Protein AF-A0A538K9U5-F1 (afdb_monomer)

Foldseek 3Di:
DQDVPQKDQPDPVPQKDKWKFFWAAWAADPQRKIKTWGQTDPVCCVLWDPLQVVVRGAIETAHPVHDDFAFDGGWIWMWMAGFIQGNVRRTTHRPHTNDIDTPDHDTDDTGD

Structure (mmCIF, N/CA/C/O backbone):
data_AF-A0A538K9U5-F1
#
_entry.id   AF-A0A538K9U5-F1
#
loop_
_atom_site.group_PDB
_atom_site.id
_atom_site.type_symbol
_atom_site.label_atom_id
_atom_site.label_alt_id
_atom_site.label_comp_id
_atom_site.label_asym_id
_atom_site.label_entity_id
_atom_site.label_seq_id
_atom_site.pdbx_PDB_ins_code
_atom_site.Cartn_x
_atom_site.Cartn_y
_atom_site.Cartn_z
_atom_site.occupancy
_atom_site.B_iso_or_equiv
_atom_site.auth_seq_id
_atom_site.auth_comp_id
_atom_site.auth_asym_id
_atom_site.auth_atom_id
_atom_site.pdbx_PDB_model_num
ATOM 1 N N . MET A 1 1 ? 17.918 -2.551 1.807 1.00 60.47 1 MET A N 1
ATOM 2 C CA . MET A 1 1 ? 18.043 -1.773 0.559 1.00 60.47 1 MET A CA 1
ATOM 3 C C . MET A 1 1 ? 17.390 -2.563 -0.552 1.00 60.47 1 MET A C 1
ATOM 5 O O . MET A 1 1 ? 17.950 -3.589 -0.948 1.00 60.47 1 MET A O 1
ATOM 9 N N . GLN A 1 2 ? 16.262 -2.060 -1.053 1.00 79.50 2 GLN A N 1
ATOM 10 C CA . GLN A 1 2 ? 15.598 -2.544 -2.258 1.00 79.50 2 GLN A CA 1
ATOM 11 C C . GLN A 1 2 ? 16.604 -2.665 -3.409 1.00 79.50 2 GLN A C 1
ATOM 13 O O . GLN A 1 2 ? 17.311 -1.708 -3.749 1.00 79.50 2 GLN A O 1
ATOM 18 N N . ARG A 1 3 ? 16.724 -3.862 -3.990 1.00 85.25 3 ARG A N 1
ATOM 19 C CA . ARG A 1 3 ? 17.711 -4.128 -5.048 1.00 85.25 3 ARG A CA 1
ATOM 20 C C . ARG A 1 3 ? 17.166 -3.700 -6.416 1.00 85.25 3 ARG A C 1
ATOM 22 O O . ARG A 1 3 ? 15.967 -3.841 -6.664 1.00 85.25 3 ARG A O 1
ATOM 29 N N . PRO A 1 4 ? 18.017 -3.250 -7.359 1.00 84.56 4 PRO A N 1
ATOM 30 C CA . PRO A 1 4 ? 17.587 -3.038 -8.739 1.00 84.56 4 PRO A CA 1
ATOM 31 C C . PRO A 1 4 ? 16.914 -4.294 -9.315 1.00 84.56 4 PRO A C 1
ATOM 33 O O . PRO A 1 4 ? 17.456 -5.392 -9.206 1.00 84.56 4 PRO A O 1
ATOM 36 N N . GLY A 1 5 ? 15.734 -4.129 -9.916 1.00 87.94 5 GLY A N 1
ATOM 37 C CA . GLY A 1 5 ? 14.950 -5.230 -10.493 1.00 87.94 5 GLY A CA 1
ATOM 38 C C . GLY A 1 5 ? 14.108 -6.036 -9.497 1.00 87.94 5 GLY A C 1
ATOM 39 O O . GLY A 1 5 ? 13.371 -6.917 -9.928 1.00 87.94 5 GLY A O 1
ATOM 40 N N . GLN A 1 6 ? 14.169 -5.735 -8.195 1.00 93.88 6 GLN A N 1
ATOM 41 C CA . GLN A 1 6 ? 13.331 -6.394 -7.189 1.00 93.88 6 GLN A CA 1
ATOM 42 C C . GLN A 1 6 ? 11.849 -6.019 -7.329 1.00 93.88 6 GLN A C 1
ATOM 44 O O . GLN A 1 6 ? 10.988 -6.868 -7.133 1.00 93.88 6 GLN A O 1
ATOM 49 N N . LEU A 1 7 ? 11.549 -4.775 -7.712 1.00 96.44 7 LEU A N 1
ATOM 50 C CA . LEU A 1 7 ? 10.182 -4.309 -7.939 1.00 96.44 7 LEU A CA 1
ATOM 51 C C . LEU A 1 7 ? 9.848 -4.291 -9.427 1.00 96.44 7 LEU A C 1
ATOM 53 O O . LEU A 1 7 ? 10.628 -3.803 -10.248 1.00 96.44 7 LEU A O 1
ATOM 57 N N . SER A 1 8 ? 8.659 -4.776 -9.775 1.00 97.62 8 SER A N 1
ATOM 58 C CA . SER A 1 8 ? 8.091 -4.646 -11.118 1.00 97.62 8 SER A CA 1
ATOM 59 C C . SER A 1 8 ? 6.738 -3.959 -11.072 1.00 97.62 8 SER A C 1
ATOM 61 O O . SER A 1 8 ? 5.831 -4.416 -10.385 1.00 97.62 8 SER A O 1
ATOM 63 N N . VAL A 1 9 ? 6.591 -2.878 -11.837 1.00 98.12 9 VAL A N 1
ATOM 64 C CA . VAL A 1 9 ? 5.310 -2.184 -12.008 1.00 98.12 9 VAL A CA 1
ATOM 65 C C . VAL A 1 9 ? 4.314 -3.114 -12.697 1.00 98.12 9 VAL A C 1
ATOM 67 O O . VAL A 1 9 ? 4.604 -3.664 -13.758 1.00 98.12 9 VAL A O 1
ATOM 70 N N . LEU A 1 10 ? 3.134 -3.268 -12.096 1.00 98.06 10 LEU A N 1
ATOM 71 C CA . LEU A 1 10 ? 2.109 -4.209 -12.559 1.00 98.06 10 LEU A CA 1
ATOM 72 C C . LEU A 1 10 ? 1.245 -3.662 -13.703 1.00 98.06 10 LEU A C 1
ATOM 74 O O . LEU A 1 10 ? 0.740 -4.432 -14.515 1.00 98.06 10 LEU A O 1
ATOM 78 N N . ASP A 1 11 ? 1.092 -2.340 -13.791 1.00 97.31 11 ASP A N 1
ATOM 79 C CA . ASP A 1 11 ? 0.435 -1.657 -14.909 1.00 97.31 11 ASP A CA 1
ATOM 80 C C . ASP A 1 11 ? 1.298 -0.482 -15.373 1.00 97.31 11 ASP A C 1
ATOM 82 O O . ASP A 1 11 ? 1.260 0.603 -14.801 1.00 97.31 11 ASP A O 1
ATOM 86 N N . GLY A 1 12 ? 2.092 -0.694 -16.423 1.00 96.25 12 GLY A N 1
ATOM 87 C CA . GLY A 1 12 ? 2.971 0.347 -16.958 1.00 96.25 12 GLY A CA 1
ATOM 88 C C . GLY A 1 12 ? 2.234 1.540 -17.577 1.00 96.25 12 GLY A C 1
ATOM 89 O O . GLY A 1 12 ? 2.809 2.623 -17.651 1.00 96.25 12 GLY A O 1
ATOM 90 N N . ALA A 1 13 ? 0.978 1.374 -18.007 1.00 97.19 13 ALA A N 1
ATOM 91 C CA . ALA A 1 13 ? 0.188 2.469 -18.569 1.00 97.19 13 ALA A CA 1
ATOM 92 C C . ALA A 1 13 ? -0.395 3.362 -17.466 1.00 97.19 13 ALA A C 1
ATOM 94 O O . ALA A 1 13 ? -0.488 4.575 -17.639 1.00 97.19 13 ALA A O 1
ATOM 95 N N . ASN A 1 14 ? -0.757 2.769 -16.324 1.00 96.12 14 ASN A N 1
ATOM 96 C CA . ASN A 1 14 ? -1.244 3.481 -15.146 1.00 96.12 14 ASN A CA 1
ATOM 97 C C . ASN A 1 14 ? -0.566 2.912 -13.890 1.00 96.12 14 ASN A C 1
ATOM 99 O O . ASN A 1 14 ? -1.165 2.090 -13.196 1.00 96.12 14 ASN A O 1
ATOM 103 N N . PRO A 1 15 ? 0.667 3.334 -13.567 1.00 97.62 15 PRO A N 1
ATOM 104 C CA . PRO A 1 15 ? 1.468 2.709 -12.511 1.00 97.62 15 PRO A CA 1
ATOM 105 C C . PRO A 1 15 ? 0.930 2.967 -11.104 1.00 97.62 15 PRO A C 1
ATOM 107 O O . PRO A 1 15 ? 1.189 2.193 -10.186 1.00 97.62 15 PRO A O 1
ATOM 110 N N . CYS A 1 16 ? 0.169 4.046 -10.919 1.00 98.25 16 CYS A N 1
ATOM 111 C CA . CYS A 1 16 ? -0.364 4.425 -9.620 1.00 98.25 16 CYS A CA 1
AT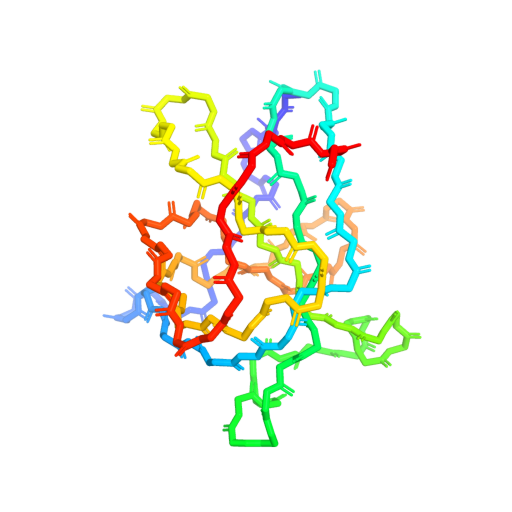OM 112 C C . CYS A 1 16 ? -1.753 3.826 -9.375 1.00 98.25 16 CYS A C 1
ATOM 114 O O . CYS A 1 16 ? -2.592 3.722 -10.278 1.00 98.25 16 CYS A O 1
ATOM 116 N N . ARG A 1 17 ? -2.017 3.473 -8.118 1.00 98.50 17 ARG A N 1
ATOM 117 C CA . ARG A 1 17 ? -3.324 3.019 -7.637 1.00 98.50 17 ARG A CA 1
ATOM 118 C C . ARG A 1 17 ? -3.720 3.762 -6.377 1.00 98.50 17 ARG A C 1
ATOM 120 O O . ARG A 1 17 ? -2.868 4.154 -5.581 1.00 98.50 17 ARG A O 1
ATOM 127 N N . THR A 1 18 ? -5.030 3.907 -6.211 1.00 98.31 18 THR A N 1
ATOM 128 C CA . THR A 1 18 ? -5.637 4.353 -4.961 1.00 98.31 18 THR A CA 1
ATOM 129 C C . THR A 1 18 ? -6.297 3.173 -4.268 1.00 98.31 18 THR A C 1
ATOM 131 O O . THR A 1 18 ? -6.921 2.345 -4.933 1.00 98.31 18 THR A O 1
ATOM 134 N N . ALA A 1 19 ? -6.168 3.113 -2.947 1.00 98.50 19 ALA A N 1
ATOM 135 C CA . ALA A 1 19 ? -6.852 2.143 -2.103 1.00 98.50 19 ALA A CA 1
ATOM 136 C C . ALA A 1 19 ? -7.323 2.793 -0.809 1.00 98.50 19 ALA A C 1
ATOM 138 O O . ALA A 1 19 ? -6.655 3.693 -0.304 1.00 98.50 19 ALA A O 1
ATOM 139 N N . THR A 1 20 ? -8.429 2.307 -0.251 1.00 98.81 20 THR A N 1
ATOM 140 C CA . THR A 1 20 ? -8.789 2.585 1.141 1.00 98.81 20 THR A CA 1
ATOM 141 C C . THR A 1 20 ? -8.719 1.321 1.983 1.00 98.81 20 THR A C 1
ATOM 143 O O . THR A 1 20 ? -8.845 0.209 1.461 1.00 98.81 20 THR A O 1
ATOM 146 N N . GLY A 1 21 ? -8.478 1.478 3.282 1.00 98.56 21 GLY A N 1
ATOM 147 C CA . GLY A 1 21 ? -8.408 0.358 4.213 1.00 98.56 21 GLY A CA 1
ATOM 148 C C . GLY A 1 21 ? -7.977 0.759 5.616 1.00 98.56 21 GLY A C 1
ATOM 149 O O . GLY A 1 21 ? -7.695 1.927 5.892 1.00 98.56 21 GLY A O 1
ATOM 150 N N . THR A 1 22 ? -7.916 -0.229 6.503 1.00 98.75 22 THR A N 1
ATOM 151 C CA . THR A 1 22 ? -7.516 -0.060 7.905 1.00 98.75 22 THR A CA 1
ATOM 152 C C . THR A 1 22 ? -6.092 -0.552 8.123 1.00 98.75 22 THR A C 1
ATOM 154 O O . THR A 1 22 ? -5.760 -1.678 7.752 1.00 98.75 22 THR A O 1
ATOM 157 N N . VAL A 1 23 ? -5.257 0.267 8.766 1.00 98.56 23 VAL A N 1
ATOM 158 C CA . VAL A 1 23 ? -3.890 -0.126 9.140 1.00 98.56 23 VAL A CA 1
ATOM 159 C C . VAL A 1 23 ? -3.922 -1.187 10.235 1.00 98.56 23 VAL A C 1
ATOM 161 O O . VAL A 1 23 ? -4.548 -0.988 11.277 1.00 98.56 23 VAL A O 1
ATOM 164 N N . THR A 1 24 ? -3.219 -2.295 10.020 1.00 98.12 24 THR A N 1
ATOM 165 C CA . THR A 1 24 ? -3.165 -3.434 10.951 1.00 98.12 24 THR A CA 1
ATOM 166 C C . THR A 1 24 ? -1.819 -3.557 11.657 1.00 98.12 24 THR A C 1
ATOM 168 O O . THR A 1 24 ? -1.777 -3.981 12.810 1.00 98.12 24 THR A O 1
ATOM 171 N N . SER A 1 25 ? -0.727 -3.138 11.017 1.00 97.50 25 SER A N 1
ATOM 172 C CA . SER A 1 25 ? 0.604 -3.059 11.624 1.00 97.50 25 SER A CA 1
ATOM 173 C C . SER A 1 25 ? 1.499 -2.075 10.871 1.00 97.50 25 SER A C 1
ATOM 175 O O . SER A 1 25 ? 1.243 -1.744 9.714 1.00 97.50 25 SER A O 1
ATOM 177 N N . SER A 1 26 ? 2.561 -1.604 11.528 1.00 97.69 26 SER A N 1
ATOM 178 C CA . SER A 1 26 ? 3.672 -0.925 10.855 1.00 97.69 26 SER A CA 1
ATOM 179 C C . SER A 1 26 ? 5.000 -1.248 11.533 1.00 97.69 26 SER A C 1
ATOM 181 O O . SER A 1 26 ? 5.014 -1.516 12.735 1.00 97.69 26 SER A O 1
ATOM 183 N N . HIS A 1 27 ? 6.097 -1.231 10.780 1.00 96.50 27 HIS A N 1
ATOM 184 C CA . HIS A 1 27 ? 7.458 -1.362 11.302 1.00 96.50 27 HIS A CA 1
ATOM 185 C C . HIS A 1 27 ? 8.492 -0.867 10.285 1.00 96.50 27 HIS A C 1
ATOM 187 O O . HIS A 1 27 ? 8.191 -0.725 9.103 1.00 96.50 27 HIS A O 1
ATOM 193 N N . VAL A 1 28 ? 9.694 -0.555 10.769 1.00 96.38 28 VAL A N 1
ATOM 194 C CA . VAL A 1 28 ? 10.809 -0.110 9.925 1.00 96.38 28 VAL A CA 1
ATOM 195 C C . VAL A 1 28 ? 11.570 -1.330 9.418 1.00 96.38 28 VAL A C 1
ATOM 197 O O . VAL A 1 28 ? 11.985 -2.169 10.220 1.00 96.38 28 VAL A O 1
ATOM 200 N N . GLU A 1 29 ? 11.779 -1.389 8.109 1.00 93.56 29 GLU A N 1
ATOM 201 C CA . GLU A 1 29 ? 12.552 -2.427 7.432 1.00 93.56 29 GLU A CA 1
ATOM 202 C C . GLU A 1 29 ? 14.056 -2.125 7.428 1.00 93.56 29 GLU A C 1
ATOM 204 O O . GLU A 1 29 ? 14.514 -1.032 7.774 1.00 93.56 29 GLU A O 1
ATOM 209 N N . HIS A 1 30 ? 14.869 -3.104 7.027 1.00 90.56 30 HIS A N 1
ATOM 210 C CA . HIS A 1 30 ? 16.330 -2.972 7.032 1.00 90.56 30 HIS A CA 1
ATOM 211 C C . HIS A 1 30 ? 16.866 -1.874 6.080 1.00 90.56 30 HIS A C 1
ATOM 213 O O . HIS A 1 30 ? 17.966 -1.365 6.291 1.00 90.56 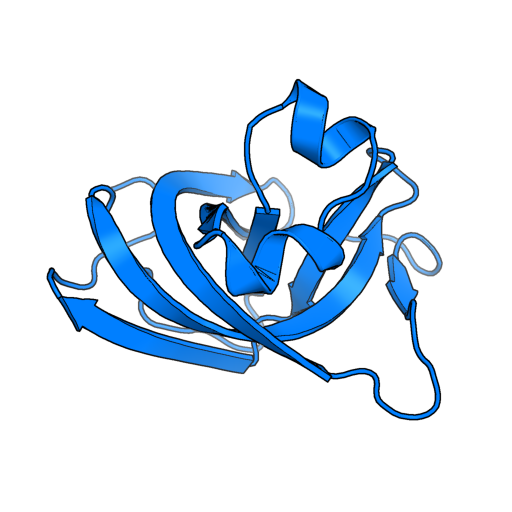30 HIS A O 1
ATOM 219 N N . ASP A 1 31 ? 16.129 -1.495 5.029 1.00 88.38 31 ASP A N 1
ATOM 220 C CA . ASP A 1 31 ? 16.412 -0.330 4.161 1.00 88.38 31 ASP A CA 1
ATOM 221 C C . ASP A 1 31 ? 16.063 1.010 4.791 1.00 88.38 31 ASP A C 1
ATOM 223 O O . ASP A 1 31 ? 16.488 2.039 4.263 1.00 88.38 31 ASP A O 1
ATOM 227 N N . GLY A 1 32 ? 15.279 1.005 5.865 1.00 93.12 32 GLY A N 1
ATOM 228 C CA . GLY A 1 32 ? 14.663 2.199 6.427 1.00 93.12 32 GLY A CA 1
ATOM 229 C C . GLY A 1 32 ? 13.280 2.520 5.860 1.00 93.12 32 GLY A C 1
ATOM 230 O O . GLY A 1 32 ? 12.700 3.522 6.279 1.00 93.12 32 GLY A O 1
ATOM 231 N N . ASP A 1 33 ? 12.738 1.695 4.963 1.00 95.56 33 ASP A N 1
ATOM 232 C CA . ASP A 1 33 ? 11.353 1.831 4.519 1.00 95.56 33 ASP A CA 1
ATOM 233 C C . ASP A 1 33 ? 10.412 1.567 5.700 1.00 95.56 33 ASP A C 1
ATOM 235 O O . ASP A 1 33 ? 10.657 0.704 6.545 1.00 95.56 33 ASP A O 1
ATOM 239 N N . CYS A 1 34 ? 9.338 2.346 5.803 1.00 97.50 34 CYS A N 1
ATOM 240 C CA . CYS A 1 34 ? 8.276 2.038 6.746 1.00 97.50 34 CYS A CA 1
ATOM 241 C C . CYS A 1 34 ? 7.256 1.135 6.068 1.00 97.50 34 CYS A C 1
ATOM 243 O O . CYS A 1 34 ? 6.437 1.607 5.274 1.00 97.50 34 CYS A O 1
ATOM 245 N N . HIS A 1 35 ? 7.293 -0.138 6.433 1.00 97.00 35 HIS A N 1
ATOM 246 C CA . HIS A 1 35 ? 6.357 -1.150 5.993 1.00 97.00 35 HIS A CA 1
ATOM 247 C C . HIS A 1 35 ? 5.070 -1.050 6.805 1.00 97.00 35 HIS A C 1
ATOM 249 O O . HIS A 1 35 ? 5.064 -1.255 8.023 1.00 97.00 35 HIS A O 1
ATOM 255 N N . VAL A 1 36 ? 3.964 -0.746 6.129 1.00 98.25 36 VAL A N 1
ATOM 256 C CA . VAL A 1 36 ? 2.629 -0.599 6.712 1.00 98.25 36 VAL A CA 1
ATOM 257 C C . VAL A 1 36 ? 1.700 -1.632 6.083 1.00 98.25 36 VAL A C 1
ATOM 259 O O . VAL A 1 36 ? 1.470 -1.621 4.872 1.00 98.25 36 VAL A O 1
ATOM 262 N N . ASN A 1 37 ? 1.146 -2.517 6.912 1.00 98.19 37 ASN A N 1
ATOM 263 C CA . ASN A 1 37 ? 0.164 -3.502 6.475 1.00 98.19 37 ASN A CA 1
ATOM 264 C C . ASN A 1 37 ? -1.248 -2.914 6.575 1.00 98.19 37 ASN A C 1
ATOM 266 O O . ASN A 1 37 ? -1.633 -2.343 7.603 1.00 98.19 37 ASN A O 1
ATOM 270 N N . VAL A 1 38 ? -2.023 -3.063 5.502 1.00 98.69 38 VAL A N 1
ATOM 271 C CA . VAL A 1 38 ? -3.365 -2.497 5.380 1.00 98.69 38 VAL A CA 1
ATOM 272 C C . VAL A 1 38 ? -4.361 -3.581 4.990 1.00 98.69 38 VAL A C 1
ATOM 274 O O . VAL A 1 38 ? -4.278 -4.186 3.920 1.00 98.69 38 VAL A O 1
ATOM 277 N N . SER A 1 39 ? -5.373 -3.775 5.833 1.00 98.56 39 SER A N 1
ATOM 278 C CA . SER A 1 39 ? -6.575 -4.514 5.455 1.00 98.56 39 SER A CA 1
ATOM 279 C C . SER A 1 39 ? -7.420 -3.624 4.548 1.00 98.56 39 SER A C 1
ATOM 281 O O . SER A 1 39 ? -8.124 -2.734 5.028 1.00 98.56 39 SER A O 1
ATOM 283 N N . VAL A 1 40 ? -7.317 -3.832 3.235 1.00 98.69 40 VAL A N 1
ATOM 284 C CA . VAL A 1 40 ? -8.023 -3.020 2.234 1.00 98.69 40 VAL A CA 1
ATOM 285 C C . VAL A 1 40 ? -9.534 -3.243 2.265 1.00 98.69 40 VAL A C 1
ATOM 287 O O . VAL A 1 40 ? -10.007 -4.355 2.510 1.00 98.69 40 VAL A O 1
ATOM 290 N N . ASP A 1 41 ? -10.298 -2.195 1.959 1.00 98.69 41 ASP A N 1
ATOM 291 C CA . ASP A 1 41 ? -11.748 -2.299 1.815 1.00 98.69 41 ASP A CA 1
ATOM 292 C C . ASP A 1 41 ? -12.105 -3.208 0.626 1.00 98.69 41 ASP A C 1
ATOM 294 O O . ASP A 1 41 ? -11.343 -3.349 -0.337 1.00 98.69 41 ASP A O 1
ATOM 298 N N . ALA A 1 42 ? -13.301 -3.807 0.657 1.00 98.12 42 ALA A N 1
ATOM 299 C CA . ALA A 1 42 ? -13.720 -4.837 -0.300 1.00 98.12 42 ALA A CA 1
ATOM 300 C C . ALA A 1 42 ? -13.539 -4.432 -1.780 1.00 98.12 42 ALA A C 1
ATOM 302 O O . ALA A 1 42 ? -13.130 -5.256 -2.603 1.00 98.12 42 ALA A O 1
ATOM 303 N N . ALA A 1 43 ? -13.781 -3.157 -2.103 1.00 98.31 43 ALA A N 1
ATOM 304 C CA . ALA A 1 43 ? -13.642 -2.600 -3.450 1.00 98.31 43 ALA A CA 1
ATOM 305 C C . ALA A 1 43 ? -12.200 -2.639 -4.000 1.00 98.31 43 ALA A C 1
ATOM 307 O O . ALA A 1 43 ? -12.010 -2.619 -5.214 1.00 98.31 43 ALA A O 1
ATOM 308 N N . TYR A 1 44 ? -11.190 -2.735 -3.131 1.00 98.38 44 TYR A N 1
ATOM 309 C CA . TYR A 1 44 ? -9.769 -2.670 -3.490 1.00 98.38 44 TYR A CA 1
ATOM 310 C C . TYR A 1 44 ? -9.057 -4.022 -3.393 1.00 98.38 44 TYR A C 1
ATOM 312 O O . TYR A 1 44 ? -7.855 -4.122 -3.641 1.00 98.38 44 TYR A O 1
ATOM 320 N N . THR A 1 45 ? -9.796 -5.099 -3.116 1.00 97.88 45 THR A N 1
ATOM 321 C CA . THR A 1 45 ? -9.259 -6.471 -3.074 1.00 97.88 45 THR A CA 1
ATOM 322 C C . THR A 1 45 ? -8.647 -6.932 -4.404 1.00 97.88 45 THR A C 1
ATOM 324 O O . THR A 1 45 ? -7.872 -7.888 -4.417 1.00 97.88 45 THR A O 1
ATOM 327 N N . GLY A 1 46 ? -8.936 -6.242 -5.515 1.00 97.88 46 GLY A N 1
ATOM 328 C CA . GLY A 1 46 ? -8.292 -6.453 -6.815 1.00 97.88 46 GLY A CA 1
ATOM 329 C C . GLY A 1 46 ? -6.795 -6.114 -6.851 1.00 97.88 46 GLY A C 1
ATOM 330 O O . GLY A 1 46 ? -6.097 -6.596 -7.735 1.00 97.88 46 GLY A O 1
ATOM 331 N N . LEU A 1 47 ? -6.282 -5.342 -5.885 1.00 98.31 47 LEU A N 1
ATOM 332 C CA . LEU A 1 47 ? -4.848 -5.035 -5.773 1.00 98.31 47 LEU A CA 1
ATOM 333 C 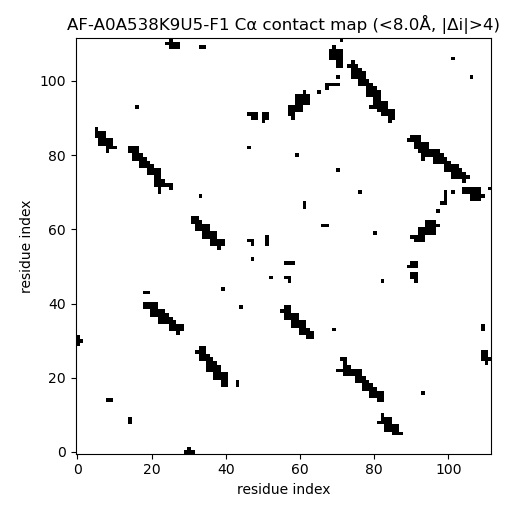C . LEU A 1 47 ? -4.032 -6.203 -5.204 1.00 98.31 47 LEU A C 1
ATOM 335 O O . LEU A 1 47 ? -2.828 -6.304 -5.449 1.00 98.31 47 LEU A O 1
ATOM 339 N N . LEU A 1 48 ? -4.694 -7.088 -4.458 1.00 98.56 48 LEU A N 1
ATOM 340 C CA . LEU A 1 48 ? -4.079 -8.230 -3.796 1.00 98.56 48 LEU A CA 1
ATOM 341 C C . LEU A 1 48 ? -3.789 -9.343 -4.809 1.00 98.56 48 LEU A C 1
ATOM 343 O O . LEU A 1 48 ? -4.610 -9.621 -5.692 1.00 98.56 48 LEU A O 1
ATOM 347 N N . ASN A 1 49 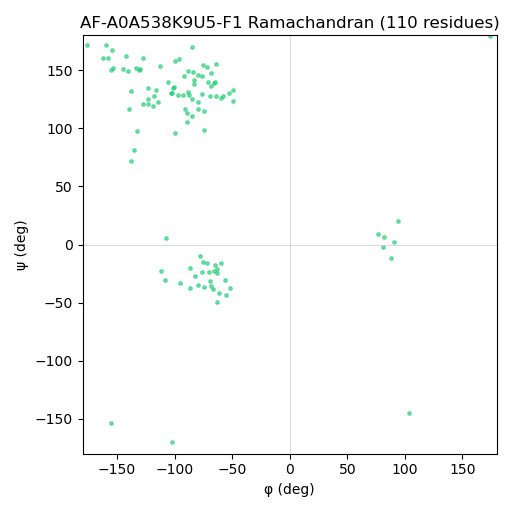? -2.693 -10.075 -4.616 1.00 98.44 49 ASN A N 1
ATOM 3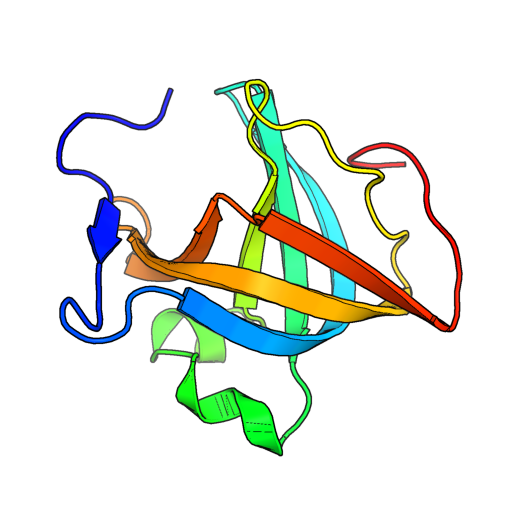48 C CA . ASN A 1 49 ? -2.455 -11.374 -5.251 1.00 98.44 49 ASN A CA 1
ATOM 349 C C . ASN A 1 49 ? -2.710 -12.539 -4.264 1.00 98.44 49 ASN A C 1
ATOM 351 O O . ASN A 1 49 ? -3.330 -12.351 -3.214 1.00 98.44 49 ASN A O 1
ATOM 355 N N . GLY A 1 50 ? -2.334 -13.769 -4.628 1.00 98.38 50 GLY A N 1
ATOM 356 C CA . GLY A 1 50 ? -2.510 -14.938 -3.756 1.00 98.38 50 GLY A CA 1
ATOM 357 C C . GLY A 1 50 ? -1.742 -14.826 -2.433 1.00 98.38 50 GLY A C 1
ATOM 358 O O . GLY A 1 50 ? -2.308 -15.111 -1.382 1.00 98.38 50 GLY A O 1
ATOM 359 N N . VAL A 1 51 ? -0.503 -14.329 -2.480 1.00 98.19 51 VAL A N 1
ATOM 360 C CA . VAL A 1 51 ? 0.373 -14.139 -1.313 1.00 98.19 51 VAL A CA 1
ATOM 361 C C . VAL A 1 51 ? -0.236 -13.129 -0.344 1.00 98.19 51 VAL A C 1
ATOM 363 O O . VAL A 1 51 ? -0.424 -13.445 0.829 1.00 98.19 51 VAL A O 1
ATOM 366 N N . ASN A 1 52 ? -0.664 -11.966 -0.847 1.00 98.38 52 ASN A N 1
ATOM 367 C CA . ASN A 1 52 ? -1.351 -10.957 -0.036 1.00 98.38 52 ASN A CA 1
ATOM 368 C C . ASN A 1 52 ? -2.591 -11.521 0.673 1.00 98.38 52 ASN A C 1
ATOM 370 O O . ASN A 1 52 ? -2.828 -11.238 1.844 1.00 98.38 52 ASN A O 1
ATOM 374 N N . ARG A 1 53 ? -3.406 -12.314 -0.039 1.00 97.50 53 ARG A N 1
ATOM 375 C CA . ARG A 1 53 ? -4.645 -12.886 0.514 1.00 97.50 53 ARG A CA 1
ATOM 376 C C . ARG A 1 53 ? -4.366 -13.898 1.618 1.00 97.50 53 ARG A C 1
ATOM 378 O O . ARG A 1 53 ? -5.099 -13.919 2.599 1.00 97.50 53 ARG A O 1
ATOM 385 N N . SER A 1 54 ? -3.318 -14.706 1.474 1.00 96.94 54 SER A N 1
ATOM 386 C CA . SER A 1 54 ? -2.884 -15.631 2.524 1.00 96.94 54 SER A CA 1
ATOM 387 C C . SER A 1 54 ? -2.301 -14.909 3.740 1.00 96.94 54 SER A C 1
ATOM 389 O O . SER A 1 54 ? -2.460 -15.397 4.854 1.00 96.94 54 SER A O 1
ATOM 391 N N . ALA A 1 55 ? -1.659 -13.755 3.539 1.00 93.81 55 ALA A N 1
ATOM 392 C CA . ALA A 1 55 ? -1.071 -12.962 4.616 1.00 93.81 55 ALA A CA 1
ATOM 393 C C . ALA A 1 55 ? -2.052 -11.979 5.289 1.00 93.81 55 ALA A C 1
ATOM 395 O O . ALA A 1 55 ? -1.828 -11.570 6.426 1.00 93.81 55 ALA A O 1
ATOM 396 N N . GLY A 1 56 ? -3.153 -11.625 4.618 1.00 92.81 56 GLY A N 1
ATOM 397 C CA . GLY A 1 56 ? -4.249 -10.833 5.184 1.00 92.81 56 GLY A CA 1
ATOM 398 C C . GLY A 1 56 ? -4.179 -9.321 4.942 1.00 92.81 56 GLY A C 1
ATOM 399 O O . GLY A 1 56 ? -4.840 -8.579 5.666 1.00 92.81 56 GLY A O 1
ATOM 400 N N . GLY A 1 57 ? -3.427 -8.841 3.945 1.00 96.06 57 GLY A N 1
ATOM 401 C CA . GLY A 1 57 ? -3.375 -7.404 3.659 1.00 96.06 57 GLY A CA 1
ATOM 402 C C . GLY A 1 57 ? -2.552 -6.991 2.441 1.00 96.06 57 GLY A C 1
ATOM 403 O O . GLY A 1 57 ? -1.874 -7.799 1.796 1.00 96.06 57 GLY A O 1
ATOM 404 N N . LEU A 1 58 ? -2.664 -5.707 2.107 1.00 98.50 58 LEU A N 1
ATOM 405 C CA . LEU A 1 58 ? -1.810 -5.022 1.146 1.00 98.50 58 LEU A CA 1
ATOM 406 C C . LEU A 1 58 ? -0.648 -4.385 1.906 1.00 98.50 58 LEU A C 1
ATOM 408 O O . LEU A 1 58 ? -0.881 -3.642 2.862 1.00 98.50 58 LEU A O 1
ATOM 412 N N . ILE A 1 59 ? 0.577 -4.642 1.457 1.00 98.06 59 ILE A N 1
ATOM 413 C CA . ILE A 1 59 ? 1.747 -3.934 1.969 1.00 98.06 59 ILE A CA 1
ATOM 414 C C . ILE A 1 59 ? 1.895 -2.618 1.241 1.00 98.06 59 ILE A C 1
ATOM 416 O O . ILE A 1 59 ? 1.634 -2.492 0.042 1.00 98.06 59 ILE A O 1
ATOM 420 N N . THR A 1 60 ? 2.284 -1.620 2.010 1.00 98.31 60 THR A N 1
ATOM 421 C CA . THR A 1 60 ? 2.514 -0.269 1.541 1.00 98.31 60 THR A CA 1
ATOM 422 C C . THR A 1 60 ? 3.783 0.237 2.204 1.00 98.31 60 THR A C 1
ATOM 424 O O . THR A 1 60 ? 3.946 0.075 3.414 1.00 98.31 60 THR A O 1
ATOM 427 N N . GLU A 1 61 ? 4.690 0.821 1.427 1.00 97.62 61 GLU A N 1
ATOM 428 C CA . GLU A 1 61 ? 6.010 1.211 1.927 1.00 97.62 61 GLU A CA 1
ATOM 429 C C . GLU A 1 61 ? 6.268 2.703 1.707 1.00 97.62 61 GLU A C 1
ATOM 431 O O . GLU A 1 61 ? 6.219 3.226 0.586 1.00 97.62 61 GLU A O 1
ATOM 436 N N . VAL A 1 62 ? 6.508 3.414 2.813 1.00 97.75 62 VAL A N 1
ATOM 437 C CA . VAL A 1 62 ? 6.974 4.807 2.797 1.00 97.75 62 VAL A CA 1
ATOM 438 C C . VAL A 1 62 ? 8.491 4.795 2.813 1.00 97.75 62 VAL A C 1
ATOM 440 O O . VAL A 1 62 ? 9.091 4.357 3.792 1.00 97.75 62 VAL A O 1
ATOM 443 N N . ILE A 1 63 ? 9.099 5.311 1.752 1.00 96.31 63 ILE A N 1
ATOM 444 C CA . ILE A 1 63 ? 10.551 5.276 1.574 1.00 96.31 63 ILE A CA 1
ATOM 445 C C . ILE A 1 63 ? 11.238 6.503 2.208 1.00 96.31 63 ILE A C 1
ATOM 447 O O . ILE A 1 63 ? 10.670 7.600 2.187 1.00 96.31 63 ILE A O 1
ATOM 451 N N . PRO A 1 64 ? 12.486 6.395 2.709 1.00 94.56 64 PRO A N 1
ATOM 452 C CA . PRO A 1 64 ? 13.211 7.506 3.334 1.00 94.56 64 PRO A CA 1
ATOM 453 C C . PRO A 1 64 ? 13.373 8.756 2.462 1.00 94.56 64 PRO A C 1
ATOM 455 O O . PRO A 1 64 ? 13.439 9.868 2.983 1.00 94.56 64 PRO A O 1
ATOM 458 N N . SER A 1 65 ? 13.449 8.597 1.138 1.00 95.00 65 SER A N 1
ATOM 459 C CA . SER A 1 65 ? 13.579 9.717 0.196 1.00 95.00 65 SER A CA 1
ATOM 460 C C . SER A 1 65 ? 12.264 10.462 -0.063 1.00 95.00 65 SER A C 1
ATOM 462 O O . SER A 1 65 ? 12.295 11.541 -0.653 1.00 95.00 65 SER A O 1
ATOM 464 N N . HIS A 1 66 ? 11.129 9.926 0.400 1.00 95.19 66 HIS A N 1
ATOM 465 C CA . HIS A 1 66 ? 9.807 10.552 0.330 1.00 95.19 66 HIS A CA 1
ATOM 466 C C . HIS A 1 66 ? 9.046 10.343 1.654 1.00 95.19 66 HIS A C 1
ATOM 468 O O . HIS A 1 66 ? 8.114 9.539 1.723 1.00 95.19 66 HIS A O 1
ATOM 474 N N . PRO A 1 67 ? 9.454 11.031 2.738 1.00 95.12 67 PRO A N 1
ATOM 475 C CA . PRO A 1 67 ? 8.888 10.808 4.062 1.00 95.12 67 PRO A CA 1
ATOM 476 C C . PRO A 1 67 ? 7.432 11.280 4.142 1.00 95.12 67 PRO A C 1
ATOM 478 O O . PRO A 1 67 ? 7.089 12.386 3.719 1.00 95.12 67 PRO A O 1
ATOM 481 N N . LEU A 1 68 ? 6.587 10.460 4.764 1.00 96.38 68 LEU A N 1
ATOM 482 C CA . LEU A 1 68 ? 5.178 10.748 5.027 1.00 96.38 68 LEU A CA 1
ATOM 483 C C . LEU A 1 68 ? 4.847 10.486 6.504 1.00 96.38 68 LEU A C 1
ATOM 485 O O . LEU A 1 68 ? 5.456 9.606 7.117 1.00 96.38 68 LEU A O 1
ATOM 489 N N . PRO A 1 69 ? 3.865 11.196 7.091 1.00 96.12 69 PRO A N 1
ATOM 490 C CA . PRO A 1 69 ? 3.292 10.805 8.375 1.00 96.12 69 PRO A CA 1
ATOM 491 C C . PRO A 1 69 ? 2.722 9.383 8.298 1.00 96.12 69 PRO A C 1
ATOM 493 O O . PRO A 1 69 ? 1.910 9.090 7.419 1.00 96.12 69 PRO A O 1
ATOM 496 N N . ILE A 1 70 ? 3.121 8.510 9.225 1.00 97.75 70 ILE A N 1
ATOM 497 C CA . ILE A 1 70 ? 2.688 7.109 9.220 1.00 97.75 70 ILE A CA 1
ATOM 498 C C . ILE A 1 70 ? 1.336 7.002 9.931 1.00 97.75 70 ILE A C 1
ATOM 500 O O . ILE A 1 70 ? 1.224 7.456 11.071 1.00 97.75 70 ILE A O 1
ATOM 504 N N . PRO A 1 71 ? 0.283 6.443 9.317 1.00 97.88 71 PRO A N 1
ATOM 505 C CA . PRO A 1 71 ? -0.982 6.244 10.015 1.00 97.88 71 PRO A CA 1
ATOM 506 C C . PRO A 1 71 ? -0.828 5.220 11.147 1.00 97.88 71 PRO A C 1
ATOM 508 O O . PRO A 1 71 ? -0.181 4.189 10.977 1.00 97.88 71 PRO A O 1
ATOM 511 N N . LYS A 1 72 ? -1.447 5.478 12.304 1.00 97.69 72 LYS A N 1
ATOM 512 C CA . LYS A 1 72 ? -1.429 4.526 13.424 1.00 97.69 72 LYS A CA 1
ATOM 513 C C . LYS A 1 72 ? -2.297 3.309 13.131 1.00 97.69 72 LYS A C 1
ATOM 515 O O . LYS A 1 72 ? -3.319 3.433 12.452 1.00 97.69 72 LYS A O 1
ATOM 520 N N . VAL A 1 73 ? -1.951 2.174 13.738 1.00 98.00 73 VAL A N 1
ATOM 521 C CA . VAL A 1 73 ? -2.790 0.965 13.750 1.00 98.00 73 VAL A CA 1
ATOM 522 C C . VAL A 1 73 ? -4.227 1.312 14.155 1.00 98.00 73 VAL A C 1
ATOM 524 O O . VAL A 1 73 ? -4.456 2.064 15.103 1.00 98.00 73 VAL A O 1
ATOM 527 N N . GLY A 1 74 ? -5.192 0.790 13.399 1.00 98.06 74 GLY A N 1
ATOM 528 C CA . GLY A 1 74 ? -6.620 1.072 13.545 1.00 98.06 74 GLY A CA 1
ATOM 529 C C . GLY A 1 74 ? -7.119 2.296 12.769 1.00 98.06 74 GLY A C 1
ATOM 530 O O . GLY A 1 74 ? -8.329 2.459 12.631 1.00 98.06 74 GLY A O 1
ATOM 531 N N . SER A 1 75 ? -6.232 3.134 12.221 1.00 98.50 75 SER A N 1
ATOM 532 C CA . SER A 1 75 ? -6.643 4.257 11.368 1.00 98.50 75 SER A CA 1
ATOM 533 C C . SER A 1 75 ? -7.161 3.754 10.023 1.00 98.50 75 SER A C 1
ATOM 535 O O . SER A 1 75 ? -6.582 2.840 9.431 1.00 98.50 75 SER A O 1
ATOM 537 N N . HIS A 1 76 ? -8.230 4.376 9.526 1.00 98.69 76 HIS A N 1
ATOM 538 C CA . HIS A 1 76 ? -8.745 4.150 8.177 1.00 98.69 76 HIS A CA 1
ATOM 539 C C . HIS A 1 76 ? -8.212 5.234 7.247 1.00 98.69 76 HIS A C 1
ATOM 541 O O . HIS A 1 76 ? -8.276 6.427 7.566 1.00 98.69 76 HIS A O 1
ATOM 547 N N . VAL A 1 77 ? -7.640 4.821 6.122 1.00 98.69 77 VAL A N 1
ATOM 548 C CA . VAL A 1 77 ? -6.843 5.694 5.258 1.00 98.69 77 VAL A CA 1
ATOM 549 C C . VAL A 1 77 ? -7.213 5.539 3.796 1.00 98.69 77 VAL A C 1
ATOM 551 O O . VAL A 1 77 ? -7.625 4.466 3.372 1.00 98.69 77 VAL A O 1
ATOM 554 N N . SER A 1 78 ? -7.016 6.609 3.027 1.00 98.62 78 SER A N 1
ATOM 555 C CA . SER A 1 78 ? -6.875 6.560 1.573 1.00 98.62 78 SER A CA 1
ATOM 556 C C . SER A 1 78 ? -5.398 6.668 1.217 1.00 98.62 78 SER A C 1
ATOM 558 O O . SER A 1 78 ? -4.682 7.509 1.759 1.00 98.62 78 SER A O 1
ATOM 560 N N . ILE A 1 79 ? -4.953 5.817 0.305 1.00 98.75 79 ILE A N 1
ATOM 561 C CA . ILE A 1 79 ? -3.552 5.608 -0.050 1.00 98.75 79 ILE A CA 1
ATOM 562 C C . ILE A 1 79 ? -3.411 5.855 -1.540 1.00 98.75 79 ILE 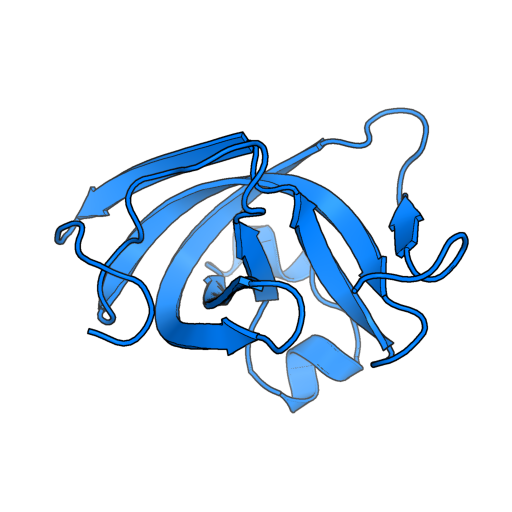A C 1
ATOM 564 O O . ILE A 1 79 ? -4.221 5.349 -2.311 1.00 98.75 79 ILE A O 1
ATOM 568 N N . LEU A 1 80 ? -2.384 6.588 -1.951 1.00 98.75 80 LEU A N 1
ATOM 569 C CA . LEU A 1 80 ? -1.931 6.645 -3.339 1.00 98.75 80 LEU A CA 1
ATOM 570 C C . LEU A 1 80 ? -0.501 6.119 -3.390 1.00 98.75 80 LEU A C 1
ATOM 572 O O . LEU A 1 80 ? 0.357 6.625 -2.672 1.00 98.75 80 LEU A O 1
ATOM 576 N N . GLY A 1 81 ? -0.225 5.152 -4.257 1.00 98.56 81 GLY A N 1
ATOM 577 C CA . GLY A 1 81 ? 1.125 4.616 -4.421 1.00 98.56 81 GLY A CA 1
ATOM 578 C C . GLY A 1 81 ? 1.322 3.901 -5.748 1.00 98.56 81 GLY A C 1
ATOM 579 O O . GLY A 1 81 ? 0.368 3.699 -6.504 1.00 98.56 81 GLY A O 1
ATOM 580 N N . THR A 1 82 ? 2.569 3.541 -6.038 1.00 98.62 82 THR A N 1
ATOM 581 C CA . THR A 1 82 ? 2.920 2.771 -7.241 1.00 98.62 82 THR A CA 1
ATOM 582 C C . THR A 1 82 ? 2.624 1.299 -7.010 1.00 98.62 82 THR A C 1
ATOM 584 O O . THR A 1 82 ? 3.147 0.713 -6.069 1.00 98.62 82 THR A O 1
ATOM 587 N N . TRP A 1 83 ? 1.794 0.696 -7.858 1.00 98.69 83 TRP A N 1
ATOM 588 C CA . TRP A 1 83 ? 1.407 -0.701 -7.718 1.00 98.69 83 TRP A CA 1
ATOM 589 C C . TRP A 1 83 ? 2.442 -1.616 -8.363 1.00 98.69 83 TRP A C 1
ATOM 591 O O . TRP A 1 83 ? 2.607 -1.648 -9.589 1.00 98.69 83 TRP A O 1
ATOM 601 N N . VAL A 1 84 ? 3.146 -2.350 -7.511 1.00 98.62 84 VAL A N 1
ATOM 602 C CA . VAL A 1 84 ? 4.275 -3.194 -7.892 1.00 98.62 84 VAL A CA 1
ATOM 603 C C . VAL A 1 84 ? 4.089 -4.615 -7.383 1.00 98.62 84 VAL A C 1
ATOM 605 O O . VAL A 1 84 ? 3.319 -4.862 -6.458 1.00 98.62 84 VAL A O 1
ATOM 608 N N . ASN A 1 85 ? 4.811 -5.548 -7.991 1.00 98.38 85 ASN A N 1
ATOM 609 C CA . ASN A 1 85 ? 5.122 -6.832 -7.389 1.00 98.38 85 ASN A CA 1
ATOM 610 C C . ASN A 1 85 ? 6.561 -6.798 -6.868 1.00 98.38 85 ASN A C 1
ATOM 612 O O . ASN A 1 85 ? 7.465 -6.402 -7.612 1.00 98.38 85 ASN A O 1
ATOM 616 N N . ASP A 1 86 ? 6.749 -7.200 -5.615 1.00 96.88 86 ASP A N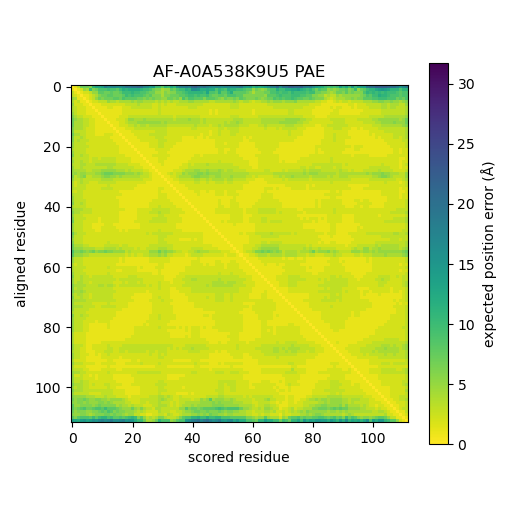 1
ATOM 617 C CA . ASP A 1 86 ? 8.062 -7.443 -5.029 1.00 96.88 86 ASP A CA 1
ATOM 618 C C . ASP A 1 86 ? 8.473 -8.897 -5.272 1.00 96.88 86 ASP A C 1
ATOM 620 O O . ASP A 1 86 ? 7.882 -9.830 -4.732 1.00 96.88 86 ASP A O 1
ATOM 624 N N . HIS A 1 87 ? 9.512 -9.100 -6.079 1.00 95.62 87 HIS A N 1
ATOM 625 C CA . HIS A 1 87 ? 10.017 -10.429 -6.427 1.00 95.62 87 HIS A CA 1
ATOM 626 C C . HIS A 1 87 ? 10.746 -11.130 -5.277 1.00 95.62 87 HIS A C 1
ATOM 628 O O . HIS A 1 87 ? 10.962 -12.339 -5.355 1.00 95.62 87 HIS A O 1
ATOM 634 N N . ALA A 1 88 ? 11.144 -10.413 -4.220 1.00 93.38 88 ALA A N 1
ATOM 635 C CA . ALA A 1 88 ? 11.780 -11.038 -3.062 1.00 93.38 88 ALA A CA 1
ATOM 636 C C . ALA A 1 88 ? 10.767 -11.790 -2.189 1.00 93.38 88 ALA A C 1
ATOM 638 O O . ALA A 1 88 ? 11.078 -12.855 -1.653 1.00 93.38 88 ALA A O 1
ATOM 639 N N . THR A 1 89 ? 9.558 -11.245 -2.062 1.00 94.12 89 THR A N 1
ATOM 640 C CA . THR A 1 89 ? 8.516 -11.754 -1.162 1.00 94.12 89 THR A CA 1
ATOM 641 C C . THR A 1 89 ? 7.328 -12.358 -1.919 1.00 94.12 89 THR A C 1
ATOM 643 O O . THR A 1 89 ? 6.596 -13.191 -1.381 1.00 94.12 89 THR A O 1
ATOM 646 N N . GLY A 1 90 ? 7.126 -11.957 -3.174 1.00 96.81 90 GLY A N 1
ATOM 647 C CA . GLY A 1 90 ? 5.982 -12.303 -4.009 1.00 96.81 90 GLY A CA 1
ATOM 648 C C . GLY A 1 90 ? 4.744 -11.442 -3.756 1.00 96.81 90 GLY A C 1
ATOM 649 O O . GLY A 1 90 ? 3.689 -11.739 -4.317 1.00 96.81 90 GLY A O 1
ATOM 650 N N . TRP A 1 91 ? 4.821 -10.401 -2.927 1.00 97.88 91 TRP A N 1
ATOM 651 C CA . TRP A 1 91 ? 3.669 -9.569 -2.586 1.00 97.88 91 TRP A CA 1
ATOM 652 C C . TRP A 1 91 ? 3.374 -8.565 -3.697 1.00 97.88 91 TRP A C 1
ATOM 654 O O . TRP A 1 91 ? 4.275 -8.067 -4.370 1.00 97.88 91 TRP A O 1
ATOM 664 N N . ASN A 1 92 ? 2.092 -8.258 -3.900 1.00 98.56 92 ASN A N 1
ATOM 665 C CA . ASN A 1 92 ? 1.743 -6.988 -4.517 1.00 98.56 92 ASN A CA 1
ATOM 666 C C . ASN A 1 92 ? 1.732 -5.916 -3.436 1.00 98.56 92 ASN A C 1
ATOM 668 O O . ASN A 1 92 ? 1.190 -6.136 -2.350 1.00 98.56 92 ASN A O 1
ATOM 672 N N . GLU A 1 93 ? 2.272 -4.752 -3.764 1.00 98.19 93 GLU A N 1
ATOM 673 C CA . GLU A 1 93 ? 2.482 -3.675 -2.806 1.00 98.19 93 GLU A CA 1
ATOM 674 C C . GLU A 1 93 ? 2.210 -2.314 -3.443 1.00 98.19 93 GLU A C 1
ATOM 676 O O . GLU A 1 93 ? 2.182 -2.172 -4.672 1.00 98.19 93 GLU A O 1
ATOM 681 N N . LEU A 1 94 ? 2.012 -1.303 -2.597 1.00 98.56 94 LEU A N 1
ATOM 682 C CA . LEU A 1 94 ? 2.143 0.095 -2.996 1.00 98.56 94 LEU A CA 1
ATOM 683 C C . LEU A 1 94 ? 3.510 0.612 -2.539 1.00 98.56 94 LEU A C 1
ATOM 685 O O . LEU A 1 94 ? 3.662 1.024 -1.391 1.00 98.56 94 LEU A O 1
ATOM 689 N N . HIS A 1 95 ? 4.488 0.591 -3.443 1.00 97.56 95 HIS A N 1
ATOM 690 C CA . HIS A 1 95 ? 5.864 1.013 -3.185 1.00 97.56 95 HIS A CA 1
ATOM 691 C C . HIS A 1 95 ? 6.395 1.807 -4.395 1.00 97.56 95 HIS A C 1
ATOM 693 O O . HIS A 1 95 ? 6.537 1.274 -5.492 1.00 97.56 95 HIS A O 1
ATOM 699 N N . ALA A 1 96 ? 6.740 3.090 -4.265 1.00 97.19 96 ALA A N 1
ATOM 700 C CA . ALA A 1 96 ? 6.590 3.910 -3.064 1.00 97.19 96 ALA A CA 1
ATOM 701 C C . ALA A 1 96 ? 5.126 4.325 -2.845 1.00 97.19 96 ALA A C 1
ATOM 703 O O . ALA A 1 96 ? 4.351 4.456 -3.805 1.00 97.19 96 ALA A O 1
ATOM 704 N N . VAL A 1 97 ? 4.770 4.597 -1.590 1.00 98.31 97 VAL A N 1
ATOM 705 C CA . VAL A 1 97 ? 3.575 5.377 -1.252 1.00 98.31 97 VAL A CA 1
ATOM 706 C C . VAL A 1 97 ? 3.844 6.857 -1.515 1.00 98.31 97 VAL A C 1
ATOM 708 O O . VAL A 1 97 ? 4.827 7.424 -1.045 1.00 98.31 97 VAL A O 1
ATOM 711 N N . TRP A 1 98 ? 2.935 7.501 -2.240 1.00 98.38 98 TRP A N 1
ATOM 712 C CA . TRP A 1 98 ? 2.994 8.922 -2.573 1.00 98.38 98 TRP A CA 1
ATOM 713 C C . TRP A 1 98 ? 2.181 9.784 -1.610 1.00 98.38 98 TRP A C 1
ATOM 715 O O . TRP A 1 98 ? 2.577 10.919 -1.334 1.00 98.38 98 TRP A O 1
ATOM 725 N N . SER A 1 99 ? 1.069 9.261 -1.080 1.00 98.19 99 SER A N 1
ATOM 726 C CA . SER A 1 99 ? 0.299 9.933 -0.033 1.00 98.19 99 SER A CA 1
ATOM 727 C C . SER A 1 99 ? -0.522 8.980 0.837 1.00 98.19 99 SER A C 1
ATOM 729 O O . SER A 1 99 ? -1.020 7.950 0.379 1.00 98.19 99 SER A O 1
ATOM 731 N N . TYR A 1 100 ? -0.710 9.407 2.088 1.00 97.75 100 TYR A N 1
ATOM 732 C CA . TYR A 1 100 ? -1.759 8.938 2.985 1.00 97.75 100 TYR A CA 1
ATOM 733 C C . TYR A 1 100 ? -2.702 10.088 3.311 1.00 97.75 100 TYR A C 1
ATOM 735 O O . TYR A 1 100 ? -2.268 11.170 3.706 1.00 97.75 100 TYR A O 1
ATOM 743 N N . GLN A 1 101 ? -3.998 9.828 3.219 1.00 98.12 101 GLN A N 1
ATOM 744 C CA . GLN A 1 101 ? -5.035 10.682 3.773 1.00 98.12 101 GLN A CA 1
ATOM 745 C C . GLN A 1 101 ? -5.741 9.922 4.893 1.00 98.12 101 GLN A C 1
ATOM 747 O O . GLN A 1 101 ? -6.290 8.846 4.665 1.00 98.12 101 GLN A O 1
ATOM 752 N N . ILE A 1 102 ? -5.750 10.493 6.098 1.00 98.12 102 ILE A N 1
ATOM 753 C CA . ILE A 1 102 ? -6.495 9.935 7.229 1.00 98.12 102 ILE A CA 1
ATOM 754 C C . ILE A 1 102 ? -7.982 10.207 7.014 1.00 98.12 102 ILE A C 1
ATOM 756 O O . ILE A 1 102 ? -8.410 11.361 7.005 1.00 98.12 102 ILE A O 1
ATOM 760 N N . LEU A 1 103 ? -8.759 9.143 6.836 1.00 98.19 103 LEU A N 1
ATOM 761 C CA . LEU A 1 103 ? -10.218 9.209 6.765 1.00 98.19 103 LEU A CA 1
ATOM 762 C C . LEU A 1 103 ? -10.818 9.131 8.174 1.00 98.19 103 LEU A C 1
ATOM 764 O O . LEU A 1 103 ? -11.770 9.841 8.487 1.00 98.19 103 LEU A O 1
ATOM 768 N N . SER A 1 104 ? -10.221 8.318 9.051 1.00 98.38 104 SER A N 1
ATOM 769 C CA . SER A 1 104 ? -10.457 8.337 10.499 1.00 98.38 104 SER A CA 1
ATOM 770 C C . SER A 1 104 ? -9.238 7.799 11.262 1.00 98.38 104 SER A C 1
ATOM 772 O O . SER A 1 104 ? -8.472 6.996 10.731 1.00 98.38 104 SER A O 1
ATOM 774 N N . GLY A 1 105 ? -9.034 8.249 12.504 1.00 96.50 105 GLY A N 1
ATOM 775 C CA . GLY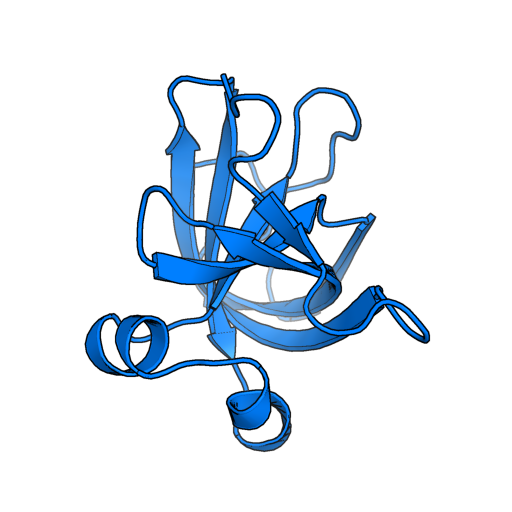 A 1 105 ? -7.863 7.891 13.315 1.00 96.50 105 GLY A CA 1
ATOM 776 C C . GLY A 1 105 ? -6.819 9.008 13.383 1.00 96.50 105 GLY A C 1
ATOM 777 O O . GLY A 1 105 ? -7.172 10.184 13.457 1.00 96.50 105 GLY A O 1
ATOM 778 N N . SER A 1 106 ? -5.531 8.652 13.424 1.00 96.50 106 SER A N 1
ATOM 779 C CA . SER A 1 106 ? -4.436 9.625 13.581 1.00 96.50 106 SER A CA 1
ATOM 780 C C . SER A 1 106 ? -3.115 9.127 12.989 1.00 96.50 106 SER A C 1
ATOM 782 O O . SER A 1 106 ? -2.955 7.947 12.686 1.00 96.50 106 SER A O 1
ATOM 784 N N . THR A 1 107 ? -2.149 10.031 12.844 1.00 95.75 107 THR A N 1
ATOM 785 C CA . THR A 1 107 ? -0.779 9.711 12.426 1.00 95.75 107 THR A CA 1
ATOM 786 C C . THR A 1 107 ? 0.159 9.561 13.624 1.00 95.75 107 THR A C 1
ATOM 788 O O . THR A 1 107 ? -0.098 10.075 14.715 1.00 95.75 107 THR A O 1
ATOM 791 N N . GLY A 1 108 ? 1.274 8.875 13.411 1.00 92.25 108 GLY A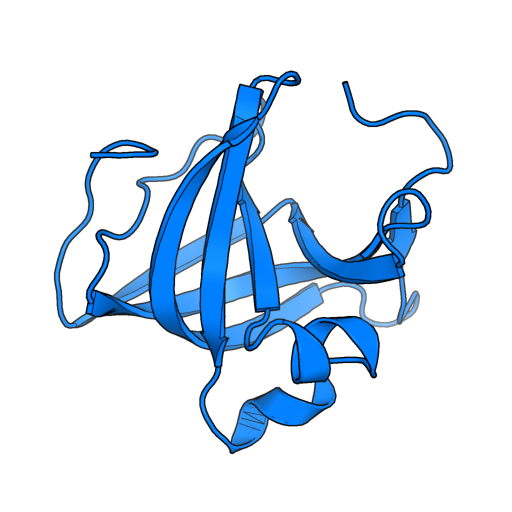 N 1
ATOM 792 C CA . GLY A 1 108 ? 2.356 8.662 14.359 1.00 92.25 108 GLY A CA 1
ATOM 793 C C . GLY A 1 108 ? 3.673 8.374 13.640 1.00 92.25 108 GLY A C 1
ATOM 794 O O . GLY A 1 108 ? 3.890 8.806 12.505 1.00 92.25 108 GLY A O 1
ATOM 795 N N . SER A 1 109 ? 4.544 7.650 14.332 1.00 91.81 109 SER A N 1
ATOM 796 C CA . SER A 1 109 ? 5.825 7.178 13.808 1.00 91.81 109 SER A CA 1
ATOM 797 C C . SER A 1 109 ? 5.711 5.719 13.382 1.00 91.81 109 SER A C 1
ATOM 799 O O . SER A 1 109 ? 4.853 4.990 13.875 1.00 91.81 109 SER A O 1
ATOM 801 N N . CYS A 1 110 ? 6.600 5.278 12.498 1.00 94.50 110 CYS A N 1
ATOM 802 C CA . CYS A 1 110 ? 6.649 3.879 12.095 1.00 94.50 110 CYS A CA 1
ATOM 803 C C . CYS A 1 110 ? 6.913 2.957 13.299 1.00 94.50 110 CYS A C 1
ATOM 805 O O . CYS A 1 110 ? 7.883 3.173 14.027 1.00 94.50 110 CYS A O 1
ATOM 807 N N . GLY A 1 111 ? 6.060 1.949 13.509 1.00 85.19 111 GLY A N 1
ATOM 808 C CA . GLY A 1 111 ? 6.174 0.998 14.623 1.00 85.19 111 GLY A CA 1
ATOM 809 C C . GLY A 1 111 ? 5.729 1.507 16.001 1.00 85.19 111 GLY A C 1
ATOM 810 O O . GLY A 1 111 ? 5.979 0.817 16.989 1.00 85.19 111 GLY A O 1
ATOM 811 N N . GLY A 1 112 ? 5.105 2.691 16.087 1.00 67.56 112 GLY A N 1
ATOM 812 C CA . GLY A 1 112 ? 4.651 3.311 17.344 1.00 67.56 112 GLY A CA 1
ATOM 813 C C . GLY A 1 112 ? 3.146 3.516 17.479 1.00 67.56 112 GLY A C 1
ATOM 814 O O . GLY A 1 112 ? 2.386 3.209 16.534 1.00 67.56 112 GLY A O 1
#

pLDDT: mean 95.97, std 5.43, range [60.47, 98.81]

Radius of gyration: 12.69 Å; Cα contacts (8 Å, |Δi|>4): 274; chains: 1; bounding box: 32×26×36 Å

Secondary structure (DSSP, 8-state):
-PPTTSEEES-SSS-EEEEEEEEEEEEE-TTS-EEEEEEE-GGGGGG--HHHHHHTSEEEEE-TTS--PEEPTT-EEEEEEEEEEETTT--EEEEEEEEEEEEES-EE-TT-

Solvent-accessible surface area (backbone atoms only — not comparable to full-atom values): 5967 Å² total; per-residue (Å²): 95,91,53,93,81,35,63,41,69,74,34,85,91,59,41,63,46,75,43,44,28,33,28,71,44,49,33,69,45,95,58,53,28,30,42,32,36,23,40,55,38,81,91,41,54,81,65,46,45,72,55,16,62,76,74,61,36,39,42,34,28,36,37,75,94,50,76,68,79,32,69,24,66,70,15,31,33,41,36,35,18,28,34,22,36,34,70,86,80,60,32,28,31,24,55,52,38,77,47,76,43,82,76,42,77,54,69,46,54,69,59,94

Nearest PDB structures (foldseek):
  1w3s-assembly1_A  TM=7.486E-01  e=3.782E-02  Deinococcus radiodurans R1 = ATCC 13939 = DSM 20539
  1u5k-assembly1_A  TM=7.587E-01  e=1.771E-01  Deinococcus radiodurans R1 = ATCC 13939 = DSM 20539
  1l1o-assembly1_E  TM=6.195E-01  e=4.716E-02  Homo sapiens
  2v1c-assembly1_C-2  TM=7.551E-01  e=2.334E-01  Deinococcus radiodurans R1 = ATCC 13939 = DSM 20539
  7lrn-assembly2_B  TM=4.944E-01  e=1.522E+00  Acinetobacter baumannii

Sequence (112 aa):
MQRPGQLSVLDGANPCRTATGTVTSSHVEHDGDCHVNVSVDAAYTGLLNGVNRSAGGLITEVIPSHPLPIPKVGSHVSILGTWVNDHATGWNELHAVWSYQILSGSTGSCGG

Mean predicted aligned error: 2.62 Å